Protein AF-A0A954TX42-F1 (afdb_monomer_lite)

Structure (mmCIF, N/CA/C/O backbone):
data_AF-A0A954TX42-F1
#
_entry.id   AF-A0A954TX42-F1
#
loop_
_atom_site.group_PDB
_atom_site.id
_atom_site.type_symbol
_atom_site.label_atom_id
_atom_site.label_alt_id
_atom_site.label_comp_id
_atom_site.label_asym_id
_atom_site.label_entity_id
_atom_site.label_seq_id
_atom_site.pdbx_PDB_ins_code
_atom_site.Cartn_x
_atom_site.Cartn_y
_atom_site.Cartn_z
_atom_site.occupancy
_atom_site.B_iso_or_equiv
_atom_site.auth_seq_id
_atom_site.auth_comp_id
_atom_site.auth_asym_id
_atom_site.auth_atom_id
_atom_site.pdbx_PDB_model_num
ATOM 1 N N . MET A 1 1 ? 18.941 -11.225 12.250 1.00 41.91 1 MET A N 1
ATOM 2 C CA . MET A 1 1 ? 18.991 -9.752 12.353 1.00 41.91 1 MET A CA 1
ATOM 3 C C . MET A 1 1 ? 17.560 -9.269 12.508 1.00 41.91 1 MET A C 1
ATOM 5 O O . MET A 1 1 ? 16.825 -9.230 11.534 1.00 41.91 1 MET A O 1
ATOM 9 N N . SER A 1 2 ? 17.136 -9.071 13.757 1.00 40.47 2 SER A N 1
ATOM 10 C CA . SER A 1 2 ? 15.774 -8.673 14.119 1.00 40.47 2 SER A CA 1
ATOM 11 C C . SER A 1 2 ? 15.592 -7.182 13.870 1.00 40.47 2 SER A C 1
ATOM 13 O O . SER A 1 2 ? 16.129 -6.372 14.621 1.00 40.47 2 SER A O 1
ATOM 15 N N . THR A 1 3 ? 14.842 -6.815 12.835 1.00 47.88 3 THR A N 1
ATOM 16 C CA . THR A 1 3 ? 14.374 -5.437 12.667 1.00 47.88 3 THR A CA 1
ATOM 17 C C . THR A 1 3 ? 13.100 -5.283 13.482 1.00 47.88 3 THR A C 1
ATOM 19 O O . THR A 1 3 ? 12.023 -5.732 13.097 1.00 47.88 3 THR A O 1
ATOM 22 N N . THR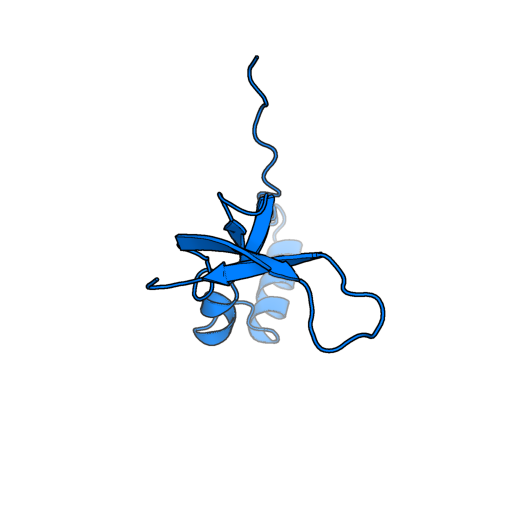 A 1 4 ? 13.260 -4.724 14.673 1.00 46.91 4 THR A N 1
ATOM 23 C CA . THR A 1 4 ? 12.195 -4.449 15.628 1.00 46.91 4 THR A CA 1
ATOM 24 C C . THR A 1 4 ? 11.182 -3.478 15.020 1.00 46.91 4 THR A C 1
ATOM 26 O O . THR A 1 4 ? 11.529 -2.380 14.590 1.00 46.91 4 THR A O 1
ATOM 29 N N . LEU A 1 5 ? 9.925 -3.918 15.000 1.00 49.53 5 LEU A N 1
ATOM 30 C CA . LEU A 1 5 ? 8.710 -3.161 14.707 1.00 49.53 5 LEU A CA 1
ATOM 31 C C . LEU A 1 5 ? 8.740 -1.746 15.305 1.00 49.53 5 LEU A C 1
ATOM 33 O O . LEU A 1 5 ? 8.951 -1.582 16.507 1.00 49.53 5 LEU A O 1
ATOM 37 N N . ARG A 1 6 ? 8.418 -0.730 14.498 1.00 41.97 6 ARG A N 1
ATOM 38 C CA . ARG A 1 6 ? 8.016 0.588 15.004 1.00 41.97 6 ARG A CA 1
ATOM 39 C C . ARG A 1 6 ? 6.715 1.024 14.348 1.00 41.97 6 ARG A C 1
ATOM 41 O O . ARG A 1 6 ? 6.691 1.874 13.467 1.00 41.97 6 ARG A O 1
ATOM 48 N N . SER A 1 7 ? 5.623 0.433 14.815 1.00 49.84 7 SER A N 1
ATOM 49 C CA . SER A 1 7 ? 4.289 0.990 14.622 1.00 49.84 7 SER A CA 1
ATOM 50 C C . SER A 1 7 ? 4.224 2.370 15.289 1.00 49.84 7 SER A C 1
ATOM 52 O O . SER A 1 7 ? 4.664 2.500 16.436 1.00 49.84 7 SER A O 1
ATOM 54 N N . PRO A 1 8 ? 3.627 3.401 14.670 1.00 45.84 8 PRO A N 1
ATOM 55 C CA . PRO A 1 8 ? 3.037 4.485 15.431 1.00 45.84 8 PRO A CA 1
ATOM 56 C C . PRO A 1 8 ? 1.722 3.953 16.009 1.00 45.84 8 PRO A C 1
ATOM 58 O O . PRO A 1 8 ? 0.638 4.200 15.486 1.00 45.84 8 PRO A O 1
ATOM 61 N N . THR A 1 9 ? 1.805 3.161 17.076 1.00 54.19 9 THR A N 1
ATOM 62 C CA . THR A 1 9 ? 0.642 2.927 17.929 1.00 54.19 9 THR A CA 1
ATOM 63 C C . THR A 1 9 ? 0.282 4.290 18.502 1.00 54.19 9 THR A C 1
ATOM 65 O O . THR A 1 9 ? 1.121 4.932 19.129 1.00 54.19 9 THR A O 1
ATOM 68 N N . TYR A 1 10 ? -0.942 4.755 18.278 1.00 51.75 10 TYR A N 1
ATOM 69 C CA . TYR A 1 10 ? -1.476 5.910 18.988 1.00 51.75 10 TYR A CA 1
ATOM 70 C C . TYR A 1 10 ? -2.288 5.393 20.182 1.00 51.75 10 TYR A C 1
ATOM 72 O O . TYR A 1 10 ? -3.505 5.252 20.069 1.00 51.75 10 TYR A O 1
ATOM 80 N N . PRO A 1 11 ? -1.687 5.083 21.346 1.00 50.50 11 PRO A N 1
ATOM 81 C CA . PRO A 1 11 ? -2.428 5.177 22.579 1.00 50.50 11 PRO A CA 1
ATOM 82 C C . PRO A 1 11 ? -2.386 6.656 22.963 1.00 50.50 11 PRO A C 1
ATOM 84 O O . PRO A 1 11 ? -1.381 7.159 23.460 1.00 50.50 11 PRO A O 1
ATOM 87 N N . SER A 1 12 ? -3.471 7.393 22.726 1.00 60.88 12 SER A N 1
ATOM 88 C CA . SER A 1 12 ? -3.686 8.585 23.545 1.00 60.88 12 SER A CA 1
ATOM 89 C C . SER A 1 12 ? -3.790 8.081 24.982 1.00 60.88 12 SER A C 1
ATOM 91 O O . SER A 1 12 ? -4.756 7.385 25.303 1.00 60.88 12 SER A O 1
ATOM 93 N N . ALA A 1 13 ? -2.779 8.352 25.811 1.00 60.94 13 ALA A N 1
ATOM 94 C CA . ALA A 1 13 ? -2.842 8.059 27.236 1.00 60.94 13 ALA A CA 1
ATOM 95 C C . ALA A 1 13 ? -4.181 8.594 27.783 1.00 60.94 13 ALA A C 1
ATOM 97 O O . ALA A 1 13 ? -4.559 9.719 27.431 1.00 60.94 13 ALA A O 1
ATOM 98 N N . PRO A 1 14 ? -4.947 7.798 28.553 1.00 66.00 14 PRO A N 1
ATOM 99 C CA . PRO A 1 14 ? -6.230 8.259 29.057 1.00 66.00 14 PRO A CA 1
ATOM 100 C C . PRO A 1 14 ? -6.010 9.494 29.946 1.00 66.00 14 PRO A C 1
ATOM 102 O O . PRO A 1 14 ? -5.036 9.526 30.702 1.00 66.00 14 PRO A O 1
ATOM 105 N N . PRO A 1 15 ? -6.879 10.516 29.859 1.00 67.69 15 PRO A N 1
ATOM 106 C CA . PRO A 1 15 ? -6.773 11.710 30.690 1.00 67.69 15 PRO A CA 1
ATOM 107 C C . PRO A 1 15 ? -6.818 11.326 32.175 1.00 67.69 15 PRO A C 1
ATOM 109 O O . PRO A 1 15 ? -7.824 10.810 32.664 1.00 67.69 15 PRO A O 1
ATOM 112 N N . THR A 1 16 ? -5.718 11.551 32.894 1.00 77.94 16 THR A N 1
ATOM 113 C CA . THR A 1 16 ? -5.570 11.150 34.303 1.00 77.94 16 THR A CA 1
ATOM 114 C C . THR A 1 16 ? -6.244 12.121 35.274 1.00 77.94 16 THR A C 1
ATOM 116 O O . THR A 1 16 ? -6.480 11.752 36.422 1.00 77.94 16 THR A O 1
ATOM 119 N N . SER A 1 17 ? -6.610 13.329 34.826 1.00 86.94 17 SER A N 1
ATOM 120 C CA . SER A 1 17 ? -7.358 14.311 35.619 1.00 86.94 17 SER A CA 1
ATOM 121 C C . SER A 1 17 ? -8.829 14.424 35.190 1.00 86.94 17 SER A C 1
ATOM 123 O O . SER A 1 17 ? -9.178 14.263 34.017 1.00 86.94 17 SER A O 1
ATOM 125 N N . LEU A 1 18 ? -9.704 14.755 36.148 1.00 81.00 18 LEU A N 1
ATOM 126 C CA . LEU A 1 18 ? -11.140 14.987 35.921 1.00 81.00 18 LEU A CA 1
ATOM 127 C C . LEU A 1 18 ? -11.409 16.136 34.930 1.00 81.00 18 LEU A C 1
ATOM 129 O O . LEU A 1 18 ? -12.347 16.066 34.136 1.00 81.00 18 LEU A O 1
ATOM 133 N N . TRP A 1 19 ? -10.567 17.173 34.932 1.00 76.19 19 TRP A N 1
ATOM 134 C CA . TRP A 1 19 ? -10.676 18.304 34.005 1.00 76.19 19 TRP A CA 1
ATOM 135 C C . TRP A 1 19 ? -10.336 17.908 32.564 1.00 76.19 19 TRP A C 1
ATOM 137 O O . TRP A 1 19 ? -11.028 18.317 31.627 1.00 76.19 19 TRP A O 1
ATOM 147 N N . ASP A 1 20 ? -9.321 17.062 32.382 1.00 81.06 20 ASP A N 1
ATOM 148 C CA . ASP A 1 20 ? -8.937 16.552 31.064 1.00 81.06 20 ASP A CA 1
ATOM 149 C C . ASP A 1 20 ? -9.996 15.593 30.501 1.00 81.06 20 ASP A C 1
ATOM 151 O O . ASP A 1 20 ? -10.295 15.633 29.304 1.00 81.06 20 ASP A O 1
ATOM 155 N N . GLN A 1 21 ? -10.628 14.789 31.366 1.00 80.62 21 GLN A N 1
ATOM 156 C CA . GLN A 1 21 ? -11.770 13.941 31.000 1.00 80.62 21 GLN A CA 1
ATOM 157 C C . GLN A 1 21 ? -12.959 14.780 30.517 1.00 80.62 21 GLN A C 1
ATOM 159 O O . GLN A 1 21 ? -13.522 14.494 29.457 1.00 80.62 21 GLN A O 1
ATOM 164 N N . GLY A 1 22 ? -13.297 15.857 31.2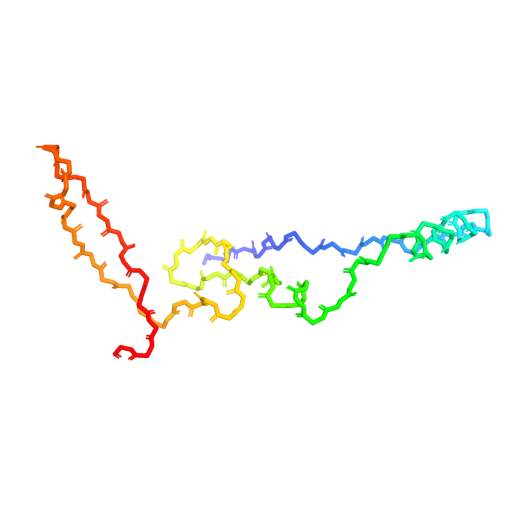38 1.00 84.62 22 GLY A N 1
ATOM 165 C CA . GLY A 1 22 ? -14.375 16.774 30.855 1.00 84.62 22 GLY A CA 1
ATOM 166 C C . GLY A 1 22 ? -14.132 17.445 29.498 1.00 84.62 22 GLY A C 1
ATOM 167 O O . GLY A 1 22 ? -15.012 17.444 28.635 1.00 84.62 22 GLY A O 1
ATOM 168 N N . ARG A 1 23 ? -12.914 17.948 29.254 1.00 84.25 23 ARG A N 1
ATOM 169 C CA . ARG A 1 23 ? -12.537 18.534 27.953 1.00 84.25 23 ARG A CA 1
ATOM 170 C C . ARG A 1 23 ? -12.591 17.513 26.814 1.00 84.25 23 ARG A C 1
ATOM 172 O O . ARG A 1 23 ? -13.082 17.832 25.728 1.00 84.25 23 ARG A O 1
ATOM 179 N N . ALA A 1 24 ? -12.112 16.290 27.039 1.00 80.06 24 ALA A N 1
ATOM 180 C CA . ALA A 1 24 ? -12.134 15.234 26.027 1.00 80.06 24 ALA A CA 1
ATOM 181 C C . ALA A 1 24 ? -13.569 14.838 25.636 1.00 80.06 24 ALA A C 1
ATOM 183 O O . ALA A 1 24 ? -13.856 14.703 24.444 1.00 80.06 24 ALA A O 1
ATOM 184 N N . ALA A 1 25 ? -14.470 14.723 26.617 1.00 80.69 25 ALA A N 1
ATOM 185 C CA . ALA A 1 25 ? -15.881 14.414 26.391 1.00 80.69 25 ALA A CA 1
ATOM 186 C C . ALA A 1 25 ? -16.589 15.512 25.583 1.00 80.69 25 ALA A C 1
ATOM 188 O O . ALA A 1 25 ? -17.274 15.211 24.606 1.00 80.69 25 ALA A O 1
ATOM 189 N N . LEU A 1 26 ? -16.350 16.784 25.926 1.00 86.38 26 LEU A N 1
ATOM 190 C CA . LEU A 1 26 ? -16.861 17.916 25.151 1.00 86.38 26 LEU A CA 1
ATOM 191 C C . LEU A 1 26 ? -16.368 17.850 23.701 1.00 86.38 26 LEU A C 1
ATOM 193 O O . LEU A 1 26 ? -17.164 17.926 22.774 1.00 86.38 26 LEU A O 1
ATOM 197 N N . THR A 1 27 ? -15.074 17.620 23.480 1.00 83.50 27 THR A N 1
ATOM 198 C CA . THR A 1 27 ? -14.523 17.549 22.115 1.00 83.50 27 THR A CA 1
ATOM 199 C C . THR A 1 27 ? -15.135 16.400 21.301 1.00 83.50 27 THR A C 1
ATOM 201 O O . THR A 1 27 ? -15.429 16.575 20.121 1.00 83.50 27 THR A O 1
ATOM 204 N N . ALA A 1 28 ? -15.359 15.234 21.919 1.00 81.50 28 ALA A N 1
ATOM 205 C CA . ALA A 1 28 ? -15.976 14.081 21.259 1.00 81.50 28 ALA A CA 1
ATOM 206 C C . ALA A 1 28 ? -17.462 14.298 20.919 1.00 81.50 28 ALA A C 1
ATOM 208 O O . ALA A 1 28 ? -17.934 13.756 19.922 1.00 81.50 28 ALA A O 1
ATOM 209 N N . PHE A 1 29 ? -18.180 15.095 21.717 1.00 86.00 29 PHE A N 1
ATOM 210 C CA . PHE A 1 29 ? -19.573 15.459 21.451 1.00 86.00 29 PHE A CA 1
ATOM 211 C C . PHE A 1 29 ? -19.711 16.328 20.191 1.00 86.00 29 PHE A C 1
ATOM 213 O O . P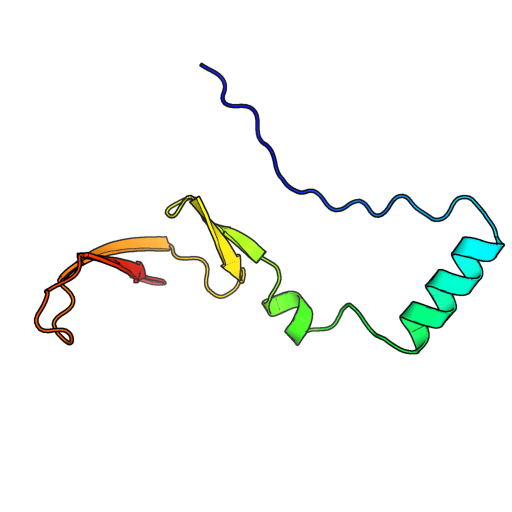HE A 1 29 ? -20.591 16.078 19.373 1.00 86.00 29 PHE A O 1
ATOM 220 N N . TRP A 1 30 ? -18.819 17.308 20.005 1.00 90.38 30 TRP A N 1
ATOM 221 C CA . TRP A 1 30 ? -18.850 18.206 18.840 1.00 90.38 30 TRP A CA 1
ATOM 222 C C . TRP A 1 30 ? -18.167 17.625 17.594 1.00 90.38 30 TRP A C 1
ATOM 224 O O . TRP A 1 30 ? -18.562 17.948 16.477 1.00 90.38 30 TRP A O 1
ATOM 234 N N . HIS A 1 31 ? -17.147 16.778 17.760 1.00 85.12 31 HIS A N 1
ATOM 235 C CA . HIS A 1 31 ? -16.382 16.207 16.651 1.00 85.12 31 HIS A CA 1
ATOM 236 C C . HIS A 1 31 ? -16.235 14.686 16.797 1.00 85.12 31 HIS A C 1
ATOM 238 O O . HIS A 1 31 ? -15.352 14.177 17.502 1.00 85.12 31 HIS A O 1
ATOM 244 N N . GLN A 1 32 ? -17.070 13.946 16.064 1.00 80.75 32 GLN A N 1
ATOM 245 C CA . GLN A 1 32 ? -17.002 12.487 16.018 1.00 80.75 32 GLN A CA 1
ATOM 246 C C . GLN A 1 32 ? -15.761 12.020 15.246 1.00 80.75 32 GLN A C 1
ATOM 248 O O . GLN A 1 32 ? -15.559 12.354 14.084 1.00 80.75 32 GLN A O 1
ATOM 253 N N . ARG A 1 33 ? -14.913 11.223 15.908 1.00 80.75 33 ARG A N 1
ATOM 254 C CA . ARG A 1 33 ? -13.688 10.637 15.326 1.00 80.75 33 ARG A CA 1
ATOM 255 C C . ARG A 1 33 ? -13.848 9.186 14.865 1.00 80.75 33 ARG A C 1
ATOM 257 O O . ARG A 1 33 ? -12.872 8.590 14.429 1.00 80.75 33 ARG A O 1
ATOM 264 N N . ARG A 1 34 ? -15.044 8.609 14.993 1.00 80.81 34 ARG A N 1
ATOM 265 C CA . ARG A 1 34 ? -15.369 7.241 14.568 1.00 80.81 34 ARG A CA 1
ATOM 266 C C . ARG A 1 34 ? -16.691 7.240 13.819 1.00 80.81 34 ARG A C 1
ATOM 268 O O . ARG A 1 34 ? -17.557 8.058 14.119 1.00 80.81 34 ARG A O 1
ATOM 275 N N . GLY A 1 35 ? -16.823 6.329 12.869 1.00 84.31 35 GLY A N 1
ATOM 276 C CA . GLY A 1 35 ? -17.985 6.203 11.999 1.00 84.31 35 GLY A CA 1
ATOM 277 C C . GLY A 1 35 ? -17.636 5.342 10.787 1.00 84.31 35 GLY A C 1
ATOM 278 O O . GLY A 1 35 ? -16.452 5.189 10.492 1.00 84.31 35 GLY A O 1
ATOM 279 N N . PRO A 1 36 ? -18.634 4.824 10.052 1.00 85.19 36 PRO A N 1
ATOM 280 C CA . PRO A 1 36 ? -18.419 3.820 9.007 1.00 85.19 36 PRO A CA 1
ATOM 281 C C . PRO A 1 36 ? -17.394 4.266 7.952 1.00 85.19 36 PRO A C 1
ATOM 283 O O . PRO A 1 36 ? -16.467 3.529 7.642 1.00 85.19 36 PRO A O 1
ATOM 286 N N . TYR A 1 37 ? -17.478 5.515 7.483 1.00 82.31 37 TYR A N 1
ATOM 287 C CA . TYR A 1 37 ? -16.536 6.059 6.498 1.00 82.31 37 TYR A CA 1
ATOM 288 C C . TYR A 1 37 ? -15.143 6.359 7.065 1.00 82.31 37 TYR A C 1
ATOM 290 O O . TYR A 1 37 ? -14.146 6.255 6.353 1.00 82.31 37 TYR A O 1
ATOM 298 N N . THR A 1 38 ? -15.056 6.731 8.344 1.00 84.44 38 THR A N 1
ATOM 299 C CA . THR A 1 38 ? -13.765 6.922 9.018 1.00 84.44 38 THR A CA 1
ATOM 300 C C . THR A 1 38 ? -13.069 5.580 9.205 1.00 84.44 38 THR A C 1
ATOM 302 O O . THR A 1 38 ? -11.858 5.481 9.016 1.00 84.44 38 THR A O 1
ATOM 305 N N . ASP A 1 39 ? -13.844 4.542 9.515 1.00 83.81 39 ASP A N 1
ATOM 306 C CA . ASP A 1 39 ? -13.327 3.199 9.727 1.00 83.81 39 ASP A CA 1
ATOM 307 C C . ASP A 1 39 ? -12.808 2.572 8.421 1.00 83.81 39 ASP A C 1
ATOM 309 O O . ASP A 1 39 ? -11.795 1.875 8.444 1.00 83.81 39 ASP A O 1
ATOM 313 N N . GLU A 1 40 ? -13.404 2.889 7.265 1.00 82.50 40 GLU A N 1
ATOM 314 C CA . GLU A 1 40 ? -12.891 2.484 5.940 1.00 82.50 40 GLU A CA 1
ATOM 315 C C . GLU A 1 40 ? -11.517 3.085 5.596 1.00 82.50 40 GLU A C 1
ATOM 317 O O . GLU A 1 40 ? -10.745 2.499 4.830 1.00 82.50 40 GLU A O 1
ATOM 322 N N . LEU A 1 41 ? -11.211 4.256 6.158 1.00 81.69 41 LEU A N 1
ATOM 323 C CA . LEU A 1 41 ? -9.949 4.973 5.971 1.00 81.69 41 LEU A CA 1
ATOM 324 C C . LEU A 1 41 ? -8.887 4.582 7.003 1.00 81.69 41 LEU A C 1
ATOM 326 O O . LEU A 1 41 ? -7.786 5.147 6.978 1.00 81.69 41 LEU A O 1
ATOM 330 N N . ASN A 1 42 ? -9.180 3.621 7.886 1.00 85.12 42 ASN A N 1
ATOM 331 C CA . ASN A 1 42 ? -8.183 3.081 8.799 1.00 85.12 42 ASN A CA 1
ATOM 332 C C . ASN A 1 42 ? -6.995 2.552 7.998 1.00 85.12 42 ASN A C 1
ATOM 334 O O . ASN A 1 42 ? -7.122 1.691 7.123 1.00 85.12 42 ASN A O 1
ATOM 338 N N . ARG A 1 43 ? -5.825 3.120 8.287 1.00 80.94 43 ARG A N 1
ATOM 339 C CA . ARG A 1 43 ? -4.596 2.818 7.567 1.00 80.94 43 ARG A CA 1
ATOM 340 C C . ARG A 1 43 ? -3.945 1.586 8.167 1.00 80.94 43 ARG A C 1
ATOM 342 O O . ARG A 1 43 ? -3.608 1.575 9.349 1.00 80.94 43 ARG A O 1
ATOM 349 N N . VAL A 1 44 ? -3.746 0.581 7.330 1.00 79.69 44 VAL A N 1
ATOM 350 C CA . VAL A 1 44 ? -2.921 -0.585 7.624 1.00 79.69 44 VAL A CA 1
ATOM 351 C C . VAL A 1 44 ? -1.579 -0.428 6.927 1.00 79.69 44 VAL A C 1
ATOM 353 O O . VAL A 1 44 ? -1.471 0.224 5.885 1.00 79.69 44 VAL A O 1
ATOM 356 N N . GLU A 1 45 ? -0.544 -1.011 7.516 1.00 80.12 45 GLU A N 1
ATOM 357 C CA . GLU A 1 45 ? 0.744 -1.121 6.847 1.00 80.12 45 GLU A CA 1
ATO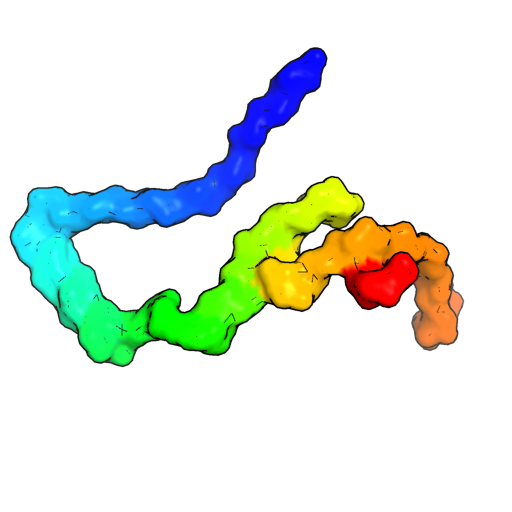M 358 C C . GLU A 1 45 ? 0.629 -2.179 5.746 1.00 80.12 45 GLU A C 1
ATOM 360 O O . GLU A 1 45 ? 0.234 -3.317 6.010 1.00 80.12 45 GLU A O 1
ATOM 365 N N . SER A 1 46 ? 0.946 -1.810 4.507 1.00 76.50 46 SER A N 1
ATOM 366 C CA . SER A 1 46 ? 0.983 -2.767 3.406 1.00 76.50 46 SER A CA 1
ATOM 367 C C . SER A 1 46 ? 2.238 -3.625 3.507 1.00 76.50 46 SER A C 1
ATOM 369 O O . SER A 1 46 ? 3.355 -3.113 3.412 1.00 76.50 46 SER A O 1
ATOM 371 N N . ALA A 1 47 ? 2.056 -4.941 3.620 1.00 73.75 47 ALA A N 1
ATOM 372 C CA . ALA A 1 47 ? 3.162 -5.895 3.660 1.00 73.75 47 ALA A CA 1
ATOM 373 C C . ALA A 1 47 ? 4.027 -5.871 2.385 1.00 73.75 47 ALA A C 1
ATOM 375 O O . ALA A 1 47 ? 5.205 -6.210 2.444 1.00 73.75 47 ALA A O 1
ATOM 376 N N . LEU A 1 48 ? 3.453 -5.466 1.246 1.00 79.38 48 LEU A N 1
ATOM 377 C CA . LEU A 1 48 ? 4.125 -5.507 -0.054 1.00 79.38 48 LEU A CA 1
ATOM 378 C C . LEU A 1 48 ? 4.847 -4.201 -0.406 1.00 79.38 48 LEU A C 1
ATOM 380 O O . LEU A 1 48 ? 5.837 -4.228 -1.131 1.00 79.38 48 LEU A O 1
ATOM 384 N N . VAL A 1 49 ? 4.358 -3.057 0.085 1.00 70.50 49 VAL A N 1
ATOM 385 C CA . VAL A 1 49 ? 4.817 -1.730 -0.368 1.00 70.50 49 VAL A CA 1
ATOM 386 C C . VAL A 1 49 ? 5.499 -0.919 0.743 1.00 70.50 49 VAL A C 1
ATOM 388 O O . VAL A 1 49 ? 6.012 0.163 0.474 1.00 70.50 49 VAL A O 1
ATOM 391 N N . GLY A 1 50 ? 5.525 -1.418 1.987 1.00 74.06 50 GLY A N 1
ATOM 392 C CA . GLY A 1 50 ? 6.200 -0.752 3.113 1.00 74.06 50 GLY A CA 1
ATOM 393 C C . GLY A 1 50 ? 5.669 0.655 3.415 1.00 74.06 50 GLY A C 1
ATOM 394 O O . GLY A 1 50 ? 6.439 1.540 3.789 1.00 74.06 50 GLY A O 1
ATOM 395 N N . GLY A 1 51 ? 4.373 0.878 3.176 1.00 81.31 51 GLY A N 1
ATOM 396 C CA . GLY A 1 51 ? 3.697 2.139 3.454 1.00 81.31 51 GLY A CA 1
ATOM 397 C C . GLY A 1 51 ? 2.241 1.954 3.876 1.00 81.31 51 GLY A C 1
ATOM 398 O O . GLY A 1 51 ? 1.680 0.858 3.822 1.00 81.31 51 GLY A O 1
ATOM 399 N N . GLN A 1 52 ? 1.610 3.059 4.273 1.00 83.88 52 GLN A N 1
ATOM 400 C CA . GLN A 1 52 ? 0.246 3.071 4.796 1.00 83.88 52 GLN A CA 1
ATOM 401 C C . GLN A 1 52 ? -0.808 3.129 3.687 1.00 83.88 52 GLN A C 1
ATOM 403 O O . GLN A 1 52 ? -0.822 4.062 2.882 1.00 83.88 52 GLN A O 1
ATOM 408 N N . VAL A 1 53 ? -1.752 2.190 3.709 1.00 86.00 53 VAL A N 1
ATOM 409 C CA . VAL A 1 53 ? -2.900 2.146 2.791 1.00 86.00 53 VAL A CA 1
ATOM 410 C C . VAL A 1 53 ? -4.200 1.943 3.570 1.00 86.00 53 VAL A C 1
ATOM 412 O O . VAL A 1 53 ? -4.183 1.294 4.616 1.00 86.00 53 VAL A O 1
ATOM 415 N N . PRO A 1 54 ? -5.342 2.486 3.113 1.00 87.00 54 PRO A N 1
ATOM 416 C CA . PRO A 1 54 ? -6.634 2.151 3.702 1.00 87.00 54 PRO A CA 1
ATOM 417 C C . PRO A 1 54 ? -6.868 0.643 3.649 1.00 87.00 54 PRO A C 1
ATOM 419 O O . PRO A 1 54 ? -6.605 0.019 2.620 1.00 87.00 54 PRO A O 1
ATOM 422 N N . GLN A 1 55 ? -7.403 0.064 4.723 1.00 84.12 55 GLN A N 1
ATOM 423 C CA . GLN A 1 55 ? -7.626 -1.382 4.824 1.00 84.12 55 GLN A CA 1
ATOM 424 C C . GLN A 1 55 ? -8.427 -1.942 3.638 1.00 84.12 55 GLN A C 1
ATOM 426 O O . GLN A 1 55 ? -8.100 -3.003 3.111 1.00 84.12 55 GLN A O 1
ATOM 431 N N . ARG A 1 56 ? -9.439 -1.201 3.169 1.00 83.75 56 ARG A N 1
ATOM 432 C CA . ARG A 1 56 ? -10.276 -1.593 2.023 1.00 83.75 56 ARG A CA 1
ATOM 433 C C . ARG A 1 56 ? -9.508 -1.665 0.693 1.00 83.75 56 ARG A C 1
ATOM 435 O O . ARG A 1 56 ? -9.965 -2.329 -0.230 1.00 83.75 56 ARG A O 1
ATOM 442 N N . LEU A 1 57 ? -8.377 -0.972 0.585 1.00 86.75 57 LEU A N 1
ATOM 443 C CA . LEU A 1 57 ? -7.564 -0.830 -0.629 1.00 86.75 57 LEU A CA 1
ATOM 444 C C . LEU A 1 57 ? -6.184 -1.486 -0.482 1.00 86.75 57 LEU A C 1
ATOM 446 O O . LEU A 1 57 ? -5.280 -1.199 -1.266 1.00 86.75 57 LEU A O 1
ATOM 450 N N . ALA A 1 58 ? -5.998 -2.332 0.532 1.00 87.31 58 ALA A N 1
ATOM 451 C CA . ALA A 1 58 ? -4.758 -3.071 0.697 1.00 87.31 58 ALA A CA 1
ATOM 452 C C . ALA A 1 58 ? -4.540 -4.010 -0.510 1.00 87.31 58 ALA A C 1
ATOM 454 O O . ALA A 1 58 ? -5.455 -4.775 -0.832 1.00 87.31 58 ALA A O 1
ATOM 455 N N . PRO A 1 59 ? -3.376 -3.940 -1.186 1.00 88.38 59 PRO A N 1
ATOM 456 C CA . PRO A 1 59 ? -3.083 -4.805 -2.323 1.00 88.38 59 PRO A CA 1
ATOM 457 C C . PRO A 1 59 ? -2.753 -6.235 -1.888 1.00 88.38 59 PRO A C 1
ATOM 459 O O . PRO A 1 59 ? -2.155 -6.437 -0.828 1.00 88.38 59 PRO A O 1
ATOM 462 N N . ASP A 1 60 ? -3.086 -7.206 -2.734 1.00 89.00 60 ASP A N 1
ATOM 463 C CA . ASP A 1 60 ? -2.663 -8.610 -2.616 1.00 89.00 60 ASP A CA 1
ATOM 464 C C . ASP A 1 60 ? -1.424 -8.922 -3.469 1.00 89.00 60 ASP A C 1
ATOM 466 O O . ASP A 1 60 ? -0.666 -9.838 -3.145 1.00 89.00 60 ASP A O 1
ATOM 470 N N . THR A 1 61 ? -1.170 -8.126 -4.512 1.00 90.88 61 THR A N 1
ATOM 471 C CA . THR A 1 61 ? 0.027 -8.223 -5.348 1.00 90.88 61 THR A CA 1
ATOM 472 C C . THR A 1 61 ? 0.460 -6.866 -5.911 1.00 90.88 61 THR A C 1
ATOM 474 O O . THR A 1 61 ? -0.284 -5.880 -5.906 1.00 90.88 61 THR A O 1
ATOM 477 N N . ILE A 1 62 ? 1.708 -6.800 -6.378 1.00 91.62 62 ILE A N 1
ATOM 478 C CA . ILE A 1 62 ? 2.284 -5.621 -7.026 1.00 91.62 62 ILE A CA 1
ATOM 479 C C . ILE A 1 62 ? 2.845 -6.030 -8.381 1.00 91.62 62 ILE A C 1
ATOM 481 O O . ILE A 1 62 ? 3.647 -6.959 -8.472 1.00 91.62 62 ILE A O 1
ATOM 485 N N . ALA A 1 63 ? 2.480 -5.285 -9.421 1.00 92.00 63 ALA A N 1
ATOM 486 C CA . ALA A 1 63 ? 3.085 -5.399 -10.741 1.00 92.00 63 ALA A CA 1
ATOM 487 C C . ALA A 1 63 ? 3.929 -4.162 -11.051 1.00 92.00 63 ALA A C 1
ATOM 489 O O . ALA A 1 63 ? 3.532 -3.031 -10.772 1.00 92.00 63 ALA A O 1
ATOM 490 N N . SER A 1 64 ? 5.094 -4.366 -11.653 1.00 93.81 64 SER A N 1
ATOM 491 C CA . SER A 1 64 ? 5.961 -3.283 -12.097 1.00 93.81 64 SER A CA 1
ATOM 492 C C . SER A 1 64 ? 5.639 -2.919 -13.552 1.00 93.81 64 SER A C 1
ATOM 494 O O . SER A 1 64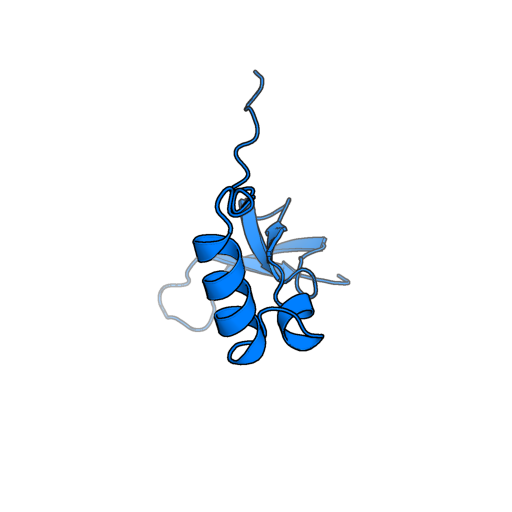 ? 5.512 -3.789 -14.412 1.00 93.81 64 SER A O 1
ATOM 496 N N . SER A 1 65 ? 5.482 -1.628 -13.850 1.00 94.38 65 SER A N 1
ATOM 497 C CA . SER A 1 65 ? 5.182 -1.152 -15.206 1.00 94.38 65 SER A CA 1
ATOM 498 C C . SER A 1 65 ? 5.849 0.186 -15.506 1.00 94.38 65 SER A C 1
ATOM 500 O O . SER A 1 65 ? 6.161 0.959 -14.606 1.00 94.38 65 SER A O 1
ATOM 502 N N . VAL A 1 66 ? 6.018 0.502 -16.787 1.00 95.12 66 VAL A N 1
ATOM 503 C CA . VAL A 1 66 ? 6.480 1.824 -17.228 1.00 95.12 66 VAL A CA 1
ATOM 504 C C . VAL A 1 66 ? 5.270 2.730 -17.463 1.00 95.12 66 VAL A C 1
ATOM 506 O O . VAL A 1 66 ? 4.290 2.315 -18.083 1.00 95.12 66 VAL A O 1
ATOM 509 N N . CYS A 1 67 ? 5.315 3.967 -16.963 1.00 93.75 67 CYS A N 1
ATOM 510 C CA . CYS A 1 67 ? 4.274 4.965 -17.201 1.00 93.75 67 CYS A CA 1
ATOM 511 C C . CYS A 1 67 ? 4.233 5.360 -18.683 1.00 93.75 67 CYS A C 1
ATOM 513 O O . CYS A 1 67 ? 5.165 5.985 -19.180 1.00 93.75 67 CYS A O 1
ATOM 515 N N . GLY A 1 68 ? 3.136 5.045 -19.374 1.00 91.50 68 GLY A N 1
ATOM 516 C CA . GLY A 1 68 ? 2.937 5.422 -20.779 1.00 91.50 68 GLY A CA 1
ATOM 517 C C . GLY A 1 68 ? 2.408 6.844 -21.000 1.00 91.50 68 GLY A C 1
ATOM 518 O O . GLY A 1 68 ? 2.232 7.248 -22.143 1.00 91.50 68 GLY A O 1
ATOM 519 N N . PHE A 1 69 ? 2.109 7.594 -19.932 1.00 94.44 69 PHE A N 1
ATOM 520 C CA . PHE A 1 69 ? 1.506 8.927 -20.039 1.00 94.44 69 PHE A CA 1
ATOM 521 C C . PHE A 1 69 ? 2.546 10.045 -20.158 1.00 94.44 69 PHE A C 1
ATOM 523 O O . PHE A 1 69 ? 2.413 10.937 -20.992 1.00 94.44 69 PHE A O 1
ATOM 530 N N . CYS A 1 70 ? 3.583 10.022 -19.319 1.00 91.50 70 CYS A N 1
ATOM 531 C CA . CYS A 1 70 ? 4.644 11.017 -19.391 1.00 91.50 70 CYS A CA 1
ATOM 532 C C . CYS A 1 70 ? 5.726 10.589 -20.394 1.00 91.50 70 CYS A C 1
ATOM 534 O O . CYS A 1 70 ? 6.096 9.420 -20.460 1.00 91.50 70 CYS A O 1
ATOM 536 N N . ALA A 1 71 ? 6.302 11.552 -21.121 1.00 91.69 71 ALA A N 1
ATOM 537 C CA . ALA A 1 71 ? 7.387 11.304 -22.080 1.00 91.69 71 ALA A CA 1
ATOM 538 C C . ALA A 1 71 ? 8.666 10.724 -21.437 1.00 91.69 71 ALA A C 1
ATOM 540 O O . ALA A 1 71 ? 9.540 10.226 -22.139 1.00 91.69 71 ALA A O 1
ATOM 541 N N . THR A 1 72 ? 8.786 10.796 -20.107 1.00 95.31 72 THR A N 1
ATOM 542 C CA . THR A 1 72 ? 9.936 10.288 -19.353 1.00 95.31 72 THR A CA 1
ATOM 543 C C . THR A 1 72 ? 9.877 8.788 -19.076 1.00 95.31 72 THR A C 1
ATOM 545 O O . THR A 1 72 ? 10.920 8.206 -18.802 1.00 95.31 72 THR A O 1
ATOM 548 N N . GLY A 1 73 ? 8.698 8.155 -19.109 1.00 92.12 73 GLY A N 1
ATOM 549 C CA . GLY A 1 73 ? 8.578 6.717 -18.852 1.00 92.12 73 GLY A CA 1
ATOM 550 C C . GLY A 1 73 ? 8.967 6.303 -17.429 1.00 92.12 73 GLY A C 1
ATOM 551 O O . GLY A 1 73 ? 9.778 5.400 -17.241 1.00 92.12 73 GLY A O 1
ATOM 552 N N . CYS A 1 74 ? 8.424 6.963 -16.402 1.00 95.12 74 CYS A N 1
ATOM 553 C CA . CYS A 1 74 ? 8.766 6.626 -15.017 1.00 95.12 74 CYS A CA 1
ATOM 554 C C . CYS A 1 74 ? 8.324 5.201 -14.640 1.00 95.12 74 CYS A C 1
ATOM 556 O O . CYS A 1 74 ? 7.245 4.755 -15.032 1.00 95.12 74 CYS A O 1
ATOM 558 N N . GLN A 1 75 ? 9.131 4.519 -13.824 1.00 94.19 75 GLN A N 1
ATOM 559 C CA . GLN A 1 75 ? 8.783 3.218 -13.256 1.00 94.19 75 GLN A CA 1
ATOM 560 C C . GLN A 1 75 ? 7.644 3.363 -12.237 1.00 94.19 75 GLN A C 1
ATOM 562 O O . GLN A 1 75 ? 7.702 4.209 -11.343 1.00 94.19 75 GLN A O 1
ATOM 567 N N . LEU A 1 76 ? 6.630 2.511 -12.361 1.00 92.75 76 LEU A N 1
ATOM 568 C CA . LEU A 1 76 ? 5.467 2.438 -11.486 1.00 92.75 76 LEU A CA 1
ATOM 569 C C . LEU A 1 76 ? 5.389 1.057 -10.836 1.00 92.75 76 LEU A C 1
ATOM 571 O O . LEU A 1 76 ? 5.693 0.041 -11.463 1.00 92.75 76 LEU A O 1
ATOM 575 N N . ASN A 1 77 ? 4.933 1.046 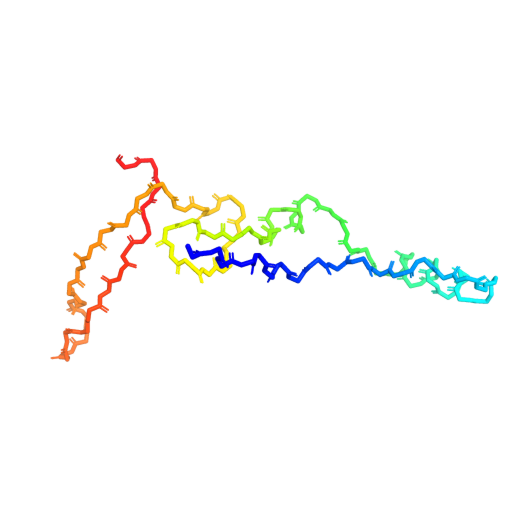-9.587 1.00 91.94 77 ASN A N 1
ATOM 576 C CA . ASN A 1 77 ? 4.491 -0.151 -8.885 1.00 91.94 77 ASN A CA 1
ATOM 577 C C . ASN A 1 77 ? 2.969 -0.073 -8.773 1.00 91.94 77 ASN A C 1
ATOM 579 O O . ASN A 1 77 ? 2.435 0.745 -8.025 1.00 91.94 77 ASN A O 1
ATOM 583 N N . ILE A 1 78 ? 2.276 -0.885 -9.561 1.00 90.81 78 ILE A N 1
ATOM 584 C CA . ILE A 1 78 ? 0.819 -0.950 -9.586 1.00 90.81 78 ILE A CA 1
ATOM 585 C C . ILE A 1 78 ? 0.365 -1.877 -8.464 1.00 90.81 78 ILE A C 1
ATOM 587 O O . ILE A 1 78 ? 0.739 -3.046 -8.425 1.00 90.81 78 ILE A O 1
ATOM 591 N N . HIS A 1 79 ? -0.455 -1.339 -7.565 1.00 92.06 79 HIS A N 1
ATOM 592 C CA . HIS A 1 79 ? -1.130 -2.090 -6.514 1.00 92.06 79 HIS A CA 1
ATOM 593 C C . HIS A 1 79 ? -2.348 -2.787 -7.116 1.00 92.06 79 HIS A C 1
ATOM 595 O O . HIS A 1 79 ? -3.280 -2.119 -7.568 1.00 92.06 79 HIS A O 1
ATOM 601 N N . LEU A 1 80 ? -2.326 -4.112 -7.134 1.00 90.50 80 LEU A N 1
ATOM 602 C CA . LEU A 1 80 ? -3.428 -4.940 -7.604 1.00 90.50 80 LEU A CA 1
ATOM 603 C C . LEU A 1 80 ? -4.170 -5.511 -6.394 1.00 90.50 80 LEU A C 1
ATOM 605 O O . LEU A 1 80 ? -3.612 -5.622 -5.301 1.00 90.50 80 LEU A O 1
ATOM 609 N N . ARG A 1 81 ? -5.455 -5.783 -6.595 1.00 86.62 81 ARG A N 1
ATOM 610 C CA . ARG A 1 81 ? -6.344 -6.402 -5.620 1.00 86.62 81 ARG A CA 1
ATOM 611 C C . ARG A 1 81 ? -7.287 -7.308 -6.391 1.00 86.62 81 ARG A C 1
ATOM 613 O O . ARG A 1 81 ? -7.873 -6.838 -7.366 1.00 86.62 81 ARG A O 1
ATOM 620 N N . ASP A 1 82 ? -7.423 -8.551 -5.949 1.00 84.75 82 ASP A N 1
ATOM 621 C CA . ASP A 1 82 ? -8.213 -9.592 -6.609 1.00 84.75 82 ASP A CA 1
ATOM 622 C C . ASP A 1 82 ? -7.641 -9.976 -7.997 1.00 84.75 82 ASP A C 1
ATOM 624 O O . ASP A 1 82 ? -8.389 -10.129 -8.966 1.00 84.75 82 ASP A O 1
ATOM 628 N N . GLY A 1 83 ? -6.305 -10.061 -8.097 1.00 62.69 83 GLY A N 1
ATOM 629 C CA . GLY A 1 83 ? -5.542 -10.281 -9.341 1.00 62.69 83 GLY A CA 1
ATOM 630 C C . GLY A 1 83 ? -5.116 -11.719 -9.616 1.00 62.69 83 GLY A C 1
ATOM 631 O O . GLY A 1 83 ? -4.778 -12.441 -8.654 1.00 62.69 83 GLY A O 1
#

Radius of gyration: 19.83 Å; chains: 1; bounding box: 39×29×58 Å

pLDDT: mean 79.23, std 14.58, range [40.47, 95.31]

Sequence (83 aa):
MSTTLRSPTYPSAPPTSLWDQGRAALTAFWHQRRGPYTDELNRVESALVGGQVPQRLAPDTIASSVCGFCATGCQLNIHLRDG

Secondary structure (DSSP, 8-state):
----------------SHHHHHHHHHHHHHS---SHHHHHTPEEEPTTTSSEEEGGG--SEEEEEE-SSSTT--EEEEEES--

Foldseek 3Di:
DDPDDDDPPDPPPPPPDPVVVVVVVVCCVVDPCDDDVNLQQPWDQAPAPRDTDRPVQRAPDWDWAFDPPDPVRDIDTDRHHPD